Protein AF-A0A2N9HEF5-F1 (afdb_monomer)

Sequence (127 aa):
MCGDARNWDEDAYRESILKQREIQTRTVFRTVWAPSQSPNPETIVVASSDGSLASYSISSCMTESFRNTKAQRLLVAEPNCFLQGHDGPAYDVKFYGDDEDALLLRSKSADLSIDLLNLRLVKLFKV

Nearest PDB structures (foldseek):
  9hcj-assembly1_Q0  TM=8.266E-01  e=1.631E-02  Dictyostelium discoideum
  8tie-assembly1_o  TM=5.208E-01  e=8.048E-03  Saccharomyces cerevisiae
  8gha-assembly1_B  TM=5.167E-01  e=2.463E-02  Saccharomyces cerevisiae
  8ghn-assembly1_H  TM=5.167E-01  e=2.463E-02  Saccharomyces cerevisiae
  4fhm-assembly1_A  TM=5.321E-01  e=1.073E-01  Schizosaccharomyces pombe 972h-

Secondary structure (DSSP, 8-state):
-----TT--HHHHHHHHHHHHHHH---EEEEEEPP-SSSS--EEEEEETTSEEEEEEHHHHHHHHTS-TT------PPPSEEEE--SS-EEEEEEESTT--EEEEEE--TTS---EEEE--GGGT--

Foldseek 3Di:
DDDDCPPPDPPVVVVVVVVVCVVPDKDWQDKDFQDDPDPDGQKIWTWTFQQKIFIFGNVQVVVPCPPDPPDPPVPDGDGLDMDRHDRGGFNDWDFDDPSSQKIWTWDQDPVRDIDTDIDSPSVSGYD

pLDDT: mean 74.23, std 13.88, range [46.59, 92.88]

Organism: Fagus sylvatica (NCBI:txid28930)

Mean predicted aligned error: 11.91 Å

In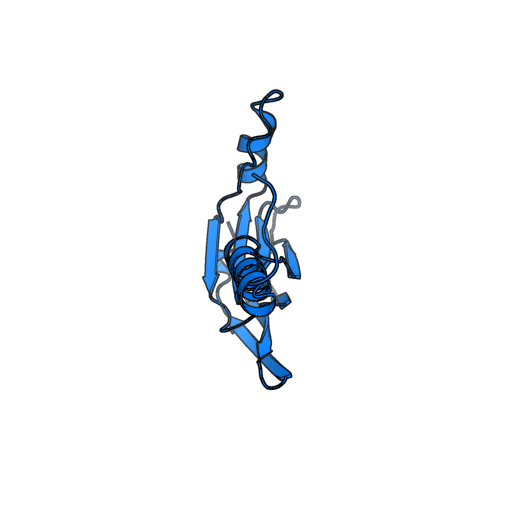terPro domains:
  IPR015943 WD40/YVTN repeat-like-containing domain superfamily [G3DSA:2.130.10.10] (3-124)
  IPR036322 WD40-repeat-containing domain superfamily [SSF50978] (30-99)
  IPR042626 THO complex subunit 6 [PTHR44411] (4-107)

Solvent-accessible surface area (backbone atoms only — not comparable to full-atom values): 7597 Å² total; per-residue (Å²): 135,83,83,81,65,90,81,64,55,64,64,63,50,50,51,51,52,51,53,51,43,65,75,73,50,81,51,74,60,30,76,40,74,38,83,55,94,53,97,68,64,51,35,39,36,37,17,18,51,73,4,32,36,34,27,33,48,51,66,65,49,51,68,64,69,72,79,48,99,85,55,91,66,86,77,75,72,71,60,80,32,79,42,84,76,45,96,39,30,18,52,37,68,44,75,40,63,99,81,45,53,30,36,44,36,33,34,55,43,96,85,72,46,72,50,74,49,83,41,81,56,40,77,70,59,50,130

Structure (mmCIF, N/CA/C/O backbone):
data_AF-A0A2N9HEF5-F1
#
_entry.id   AF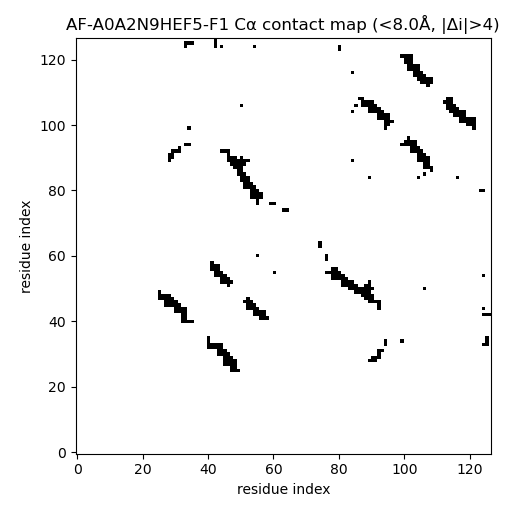-A0A2N9HEF5-F1
#
loop_
_atom_site.group_PDB
_atom_site.id
_atom_site.type_symbol
_atom_site.label_atom_id
_atom_site.label_alt_id
_atom_site.label_comp_id
_atom_site.label_asym_id
_atom_site.label_entity_id
_atom_site.label_seq_id
_atom_site.pdbx_PDB_ins_code
_atom_site.Cartn_x
_atom_site.Cartn_y
_atom_site.Cartn_z
_atom_site.occupancy
_atom_site.B_iso_or_equiv
_atom_site.auth_seq_id
_atom_site.auth_comp_id
_atom_site.auth_asym_id
_atom_site.auth_atom_id
_atom_site.pdbx_PDB_model_num
ATOM 1 N N . MET A 1 1 ? 39.928 10.566 -11.302 1.00 46.59 1 MET A N 1
ATOM 2 C CA . MET A 1 1 ? 40.094 10.031 -12.670 1.00 46.59 1 MET A CA 1
ATOM 3 C C . MET A 1 1 ? 38.825 10.359 -13.434 1.00 46.59 1 MET A C 1
ATOM 5 O O . MET A 1 1 ? 37.753 10.034 -12.946 1.00 46.59 1 MET A O 1
ATOM 9 N N . CYS A 1 2 ? 38.946 11.129 -14.515 1.00 54.47 2 CYS A N 1
ATOM 10 C CA . CYS A 1 2 ? 37.825 11.612 -15.325 1.00 54.47 2 CYS A CA 1
ATOM 11 C C . CYS A 1 2 ? 37.327 10.482 -16.240 1.00 54.47 2 CYS A C 1
ATOM 13 O O . CYS A 1 2 ? 38.153 9.751 -16.786 1.00 54.47 2 CYS A O 1
ATOM 15 N N . GLY A 1 3 ? 36.006 10.319 -16.339 1.00 65.56 3 GLY A N 1
ATOM 16 C CA . GLY A 1 3 ? 35.348 9.214 -17.033 1.00 65.56 3 GLY A CA 1
ATOM 17 C C . GLY A 1 3 ? 35.611 9.210 -18.536 1.00 65.56 3 GLY A C 1
ATOM 18 O O . GLY A 1 3 ? 35.285 10.167 -19.235 1.00 65.56 3 GLY A O 1
ATOM 19 N N . ASP A 1 4 ? 36.174 8.110 -19.031 1.00 74.19 4 ASP A N 1
ATOM 20 C CA . ASP A 1 4 ? 36.123 7.785 -20.452 1.00 74.19 4 ASP A CA 1
ATOM 21 C C . ASP A 1 4 ? 34.705 7.294 -20.775 1.00 74.19 4 ASP A C 1
ATOM 23 O O . ASP A 1 4 ? 34.294 6.225 -20.328 1.00 74.19 4 ASP A O 1
ATOM 27 N N . ALA A 1 5 ? 33.941 8.107 -21.502 1.00 72.62 5 ALA A N 1
ATOM 28 C CA . ALA A 1 5 ? 32.549 7.830 -21.857 1.00 72.62 5 ALA A CA 1
ATOM 29 C C . ALA A 1 5 ? 32.397 7.128 -23.221 1.00 72.62 5 ALA A C 1
ATOM 31 O O . ALA A 1 5 ? 31.282 6.965 -23.706 1.00 72.62 5 ALA A O 1
ATOM 32 N N . ARG A 1 6 ? 33.494 6.711 -23.872 1.00 79.94 6 ARG A N 1
ATOM 33 C CA . ARG A 1 6 ? 33.427 6.079 -25.206 1.00 79.94 6 ARG A CA 1
ATOM 34 C C . ARG A 1 6 ? 32.764 4.699 -25.207 1.00 79.94 6 ARG A C 1
ATOM 36 O O . ARG A 1 6 ? 32.227 4.306 -26.233 1.00 79.94 6 ARG A O 1
ATOM 43 N N . ASN A 1 7 ? 32.760 4.017 -24.063 1.00 82.69 7 ASN A N 1
ATOM 44 C CA . ASN A 1 7 ? 32.047 2.755 -23.840 1.00 82.69 7 ASN A CA 1
ATOM 45 C C . ASN A 1 7 ? 30.822 2.954 -22.926 1.00 82.69 7 ASN A C 1
ATOM 47 O O . ASN A 1 7 ? 30.472 2.054 -22.165 1.00 82.69 7 ASN A O 1
ATOM 51 N N . TRP A 1 8 ? 30.220 4.150 -22.924 1.00 85.31 8 TRP A N 1
ATOM 52 C CA . TRP A 1 8 ? 29.007 4.406 -22.153 1.00 85.31 8 TRP A CA 1
ATOM 53 C C . TRP A 1 8 ? 27.844 3.582 -22.704 1.00 85.31 8 TRP A C 1
ATOM 55 O O . TRP A 1 8 ? 27.444 3.744 -23.856 1.00 85.31 8 TRP A O 1
ATOM 65 N N . ASP A 1 9 ? 27.308 2.717 -21.852 1.00 89.25 9 ASP A N 1
ATOM 66 C CA . ASP A 1 9 ? 26.117 1.932 -22.128 1.00 89.25 9 ASP A CA 1
ATOM 67 C C . ASP A 1 9 ? 24.920 2.608 -21.449 1.00 89.25 9 ASP A C 1
ATOM 69 O O . ASP A 1 9 ? 24.654 2.427 -20.257 1.00 89.25 9 ASP A O 1
ATOM 73 N N . GLU A 1 10 ? 24.246 3.463 -22.218 1.00 90.44 10 GLU A N 1
ATOM 74 C CA . GLU A 1 10 ? 23.078 4.227 -21.773 1.00 90.44 10 GLU A CA 1
ATOM 75 C C . GLU A 1 10 ? 21.938 3.311 -21.318 1.00 90.44 10 GLU A C 1
ATOM 77 O O . GLU A 1 10 ? 21.270 3.610 -20.325 1.00 90.44 10 GLU A O 1
ATOM 82 N N . ASP A 1 11 ? 21.733 2.191 -22.011 1.00 91.94 11 ASP A N 1
ATOM 83 C CA . ASP A 1 11 ? 20.649 1.263 -21.709 1.00 91.94 11 ASP A CA 1
ATOM 84 C C . ASP A 1 11 ? 20.953 0.502 -20.414 1.00 91.94 11 ASP A C 1
ATOM 86 O O . ASP A 1 11 ? 20.119 0.485 -19.508 1.00 91.94 11 ASP A O 1
ATOM 90 N N . ALA A 1 12 ? 22.172 -0.020 -20.240 1.00 91.38 12 ALA A N 1
ATOM 91 C CA . ALA A 1 12 ? 22.568 -0.677 -18.993 1.00 91.38 12 ALA A CA 1
ATOM 92 C C . ALA A 1 12 ? 22.526 0.275 -17.786 1.00 91.38 12 ALA A C 1
ATOM 94 O O . ALA A 1 12 ? 22.088 -0.114 -16.697 1.00 91.38 12 ALA A O 1
ATOM 95 N N . TYR A 1 13 ? 22.943 1.534 -17.959 1.00 88.12 13 TYR A N 1
ATOM 96 C CA . TYR A 1 13 ? 22.836 2.536 -16.902 1.00 88.12 13 TYR A CA 1
ATOM 97 C C . TYR A 1 13 ? 21.376 2.836 -16.556 1.00 88.12 13 TYR A C 1
ATOM 99 O O . TYR A 1 13 ? 21.008 2.785 -15.379 1.00 88.12 13 TYR A O 1
ATOM 107 N N . ARG A 1 14 ? 20.527 3.098 -17.556 1.00 88.88 14 ARG A N 1
ATOM 108 C CA . ARG A 1 14 ? 19.097 3.355 -17.352 1.00 88.88 14 ARG A CA 1
ATOM 109 C C . ARG A 1 14 ? 18.423 2.197 -16.624 1.00 88.88 14 ARG A C 1
ATOM 111 O O . ARG A 1 14 ? 17.757 2.438 -15.618 1.00 88.88 14 ARG A O 1
ATOM 118 N N . GLU A 1 15 ? 18.651 0.965 -17.071 1.00 89.06 15 GLU A N 1
ATOM 119 C CA . GLU A 1 15 ? 18.121 -0.244 -16.433 1.00 89.06 15 GLU A CA 1
ATOM 120 C C . GLU A 1 15 ? 18.605 -0.383 -14.986 1.00 89.06 15 GLU A C 1
ATOM 122 O O . GLU A 1 15 ? 17.820 -0.711 -14.096 1.00 89.06 15 GLU A O 1
ATOM 127 N N . SER A 1 16 ? 19.870 -0.055 -14.699 1.00 85.44 16 SER A N 1
ATOM 128 C CA . SER A 1 16 ? 20.386 -0.078 -13.325 1.00 85.44 16 SER A CA 1
ATOM 129 C C . SER A 1 16 ? 19.662 0.912 -12.406 1.00 85.44 16 SER A C 1
ATOM 131 O O . SER A 1 16 ? 19.328 0.568 -11.271 1.00 85.44 16 SER A O 1
ATOM 133 N N . ILE A 1 17 ? 19.352 2.114 -12.902 1.00 83.19 17 ILE A N 1
ATOM 134 C CA . ILE A 1 17 ? 18.631 3.141 -12.146 1.00 83.19 17 ILE A CA 1
ATOM 135 C C . ILE A 1 17 ? 17.164 2.753 -11.968 1.00 83.19 17 ILE A C 1
ATOM 137 O O . ILE A 1 17 ? 16.631 2.915 -10.870 1.00 83.19 17 ILE A O 1
ATOM 141 N N . LEU A 1 18 ? 16.512 2.234 -13.012 1.00 79.62 18 LEU A N 1
ATOM 142 C CA . LEU A 1 18 ? 15.131 1.755 -12.933 1.00 79.62 18 LEU A CA 1
ATOM 143 C C . LEU A 1 18 ? 15.012 0.620 -11.918 1.00 79.62 18 LEU A C 1
ATOM 145 O O . LEU A 1 18 ? 14.213 0.725 -10.992 1.00 79.62 18 LEU A O 1
ATOM 149 N N . LYS A 1 19 ? 15.889 -0.382 -12.001 1.00 74.56 19 LYS A N 1
ATOM 150 C CA . LYS A 1 19 ? 15.923 -1.513 -11.070 1.00 74.56 19 LYS A CA 1
ATOM 151 C C . LYS A 1 19 ? 16.236 -1.082 -9.637 1.00 74.56 19 LYS A C 1
ATOM 153 O O . LYS A 1 19 ? 15.608 -1.555 -8.695 1.00 74.56 19 LYS A O 1
ATOM 158 N N . GLN A 1 20 ? 17.175 -0.153 -9.444 1.00 73.12 20 GLN A N 1
ATOM 159 C CA . GLN A 1 20 ? 17.467 0.389 -8.116 1.00 73.12 20 GLN A CA 1
ATOM 160 C C . GLN A 1 20 ? 16.260 1.137 -7.531 1.00 73.12 20 GLN A C 1
ATOM 162 O O . GLN A 1 20 ? 15.976 1.002 -6.341 1.00 73.12 20 GLN A O 1
ATOM 167 N N . ARG A 1 21 ? 15.542 1.915 -8.348 1.00 65.06 21 ARG A N 1
ATOM 168 C CA . ARG A 1 21 ? 14.360 2.672 -7.909 1.00 65.06 21 ARG A CA 1
ATOM 169 C C . ARG A 1 21 ? 13.154 1.775 -7.653 1.00 65.06 21 ARG A C 1
ATOM 171 O O . ARG A 1 21 ? 12.466 1.999 -6.664 1.00 65.06 21 ARG A O 1
ATOM 178 N N . GLU A 1 22 ? 12.939 0.752 -8.472 1.00 65.12 22 GLU A N 1
ATOM 179 C CA . GLU A 1 22 ? 11.897 -0.260 -8.264 1.00 65.12 22 GLU A CA 1
ATOM 180 C C . GLU A 1 22 ? 12.088 -0.992 -6.926 1.00 65.12 22 GLU A C 1
ATOM 182 O O . GLU A 1 22 ? 11.130 -1.195 -6.187 1.00 65.12 22 GLU A O 1
ATOM 187 N N . ILE A 1 23 ? 13.337 -1.298 -6.553 1.00 59.97 23 ILE A N 1
ATOM 188 C CA . ILE A 1 23 ? 13.660 -1.971 -5.284 1.00 59.97 23 ILE A CA 1
ATOM 189 C C . ILE A 1 23 ? 13.595 -1.014 -4.077 1.00 59.97 23 ILE A C 1
ATOM 191 O O . ILE A 1 23 ? 13.235 -1.437 -2.980 1.00 59.97 23 ILE A O 1
ATOM 195 N N . GLN A 1 24 ? 13.969 0.262 -4.235 1.00 60.09 24 GLN A N 1
ATOM 196 C CA . GLN A 1 24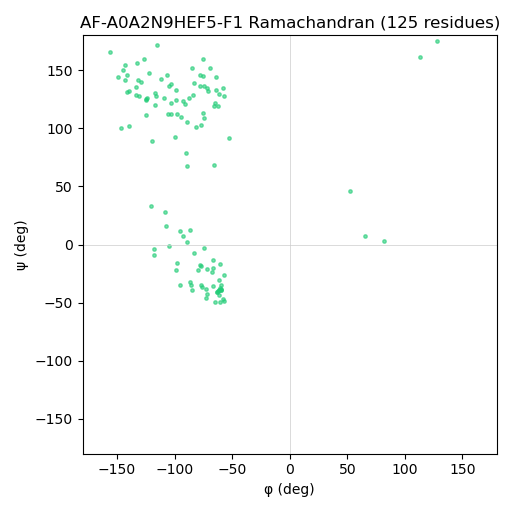 ? 14.126 1.194 -3.103 1.00 60.09 24 GLN A CA 1
ATOM 197 C C . GLN A 1 24 ? 12.933 2.118 -2.856 1.00 60.09 24 GLN A C 1
ATOM 199 O O . GLN A 1 24 ? 12.856 2.727 -1.788 1.00 60.09 24 GLN A O 1
ATOM 204 N N . THR A 1 25 ? 12.016 2.267 -3.813 1.00 67.75 25 THR A N 1
ATOM 205 C CA . THR A 1 25 ? 10.897 3.202 -3.681 1.00 67.75 25 THR A CA 1
ATOM 206 C C . THR A 1 25 ? 9.572 2.493 -3.888 1.00 67.75 25 THR A C 1
ATOM 208 O O . THR A 1 25 ? 9.230 2.079 -4.988 1.00 67.75 25 THR A O 1
ATOM 211 N N . ARG A 1 26 ? 8.795 2.381 -2.808 1.00 80.81 26 ARG A N 1
ATOM 212 C CA . ARG A 1 26 ? 7.410 1.922 -2.869 1.00 80.81 26 ARG A CA 1
ATOM 213 C C . ARG A 1 26 ? 6.512 3.153 -2.956 1.00 80.81 26 ARG A C 1
ATOM 215 O O . ARG A 1 26 ? 6.408 3.923 -2.003 1.00 80.81 26 ARG A O 1
ATOM 222 N N . THR A 1 27 ? 5.887 3.371 -4.111 1.00 87.81 27 THR A N 1
ATOM 223 C CA . THR A 1 27 ? 4.887 4.434 -4.261 1.00 87.81 27 THR A CA 1
ATOM 224 C C . THR A 1 27 ? 3.620 4.058 -3.505 1.00 87.81 27 THR A C 1
ATOM 226 O O . THR A 1 27 ? 3.111 2.948 -3.655 1.00 87.81 27 THR A O 1
ATOM 229 N N . VAL A 1 28 ? 3.111 5.002 -2.716 1.00 91.25 28 VAL A N 1
ATOM 230 C CA . VAL A 1 28 ? 1.800 4.918 -2.072 1.00 91.25 28 VAL A CA 1
ATOM 231 C C . VAL A 1 28 ? 0.768 5.549 -2.997 1.00 91.25 28 VAL A C 1
ATOM 233 O O . VAL A 1 28 ? 0.884 6.727 -3.334 1.00 91.25 28 VAL A O 1
ATOM 236 N N . PHE A 1 29 ? -0.239 4.777 -3.398 1.00 91.12 29 PHE A N 1
ATOM 237 C CA . PHE A 1 29 ? -1.313 5.255 -4.271 1.00 91.12 29 PHE A CA 1
ATOM 238 C C . PHE A 1 29 ? -2.543 5.715 -3.500 1.00 91.12 29 PHE A C 1
ATOM 240 O O . PHE A 1 29 ? -3.182 6.693 -3.887 1.00 91.12 29 PHE A O 1
ATOM 247 N N . ARG A 1 30 ? -2.850 5.051 -2.383 1.00 92.75 30 ARG A N 1
ATOM 248 C CA . ARG A 1 30 ? -3.988 5.404 -1.538 1.00 92.75 30 ARG A CA 1
ATOM 249 C C . ARG A 1 30 ? -3.660 5.223 -0.070 1.00 92.75 30 ARG A C 1
ATOM 251 O O . ARG A 1 30 ? -3.040 4.238 0.317 1.00 92.75 30 ARG A O 1
ATOM 258 N N . THR A 1 31 ? -4.166 6.142 0.743 1.00 92.88 31 THR A N 1
ATOM 259 C CA . THR A 1 31 ? -4.311 5.955 2.183 1.00 92.88 31 THR A CA 1
ATOM 260 C C . THR A 1 31 ? -5.772 6.123 2.588 1.00 92.88 31 THR A C 1
ATOM 262 O O . THR A 1 31 ? -6.536 6.874 1.966 1.00 92.88 31 THR A O 1
ATOM 265 N N . VAL A 1 32 ? -6.186 5.385 3.612 1.00 90.88 32 VAL A N 1
ATOM 266 C CA . VAL A 1 32 ? -7.530 5.465 4.186 1.00 90.88 32 VAL A CA 1
ATOM 267 C C . VAL A 1 32 ? -7.464 5.132 5.673 1.00 90.88 32 VAL A C 1
ATOM 269 O O . VAL A 1 32 ? -6.672 4.289 6.091 1.00 90.88 32 VAL A O 1
ATOM 272 N N . TRP A 1 33 ? -8.282 5.798 6.480 1.00 89.25 33 TRP A N 1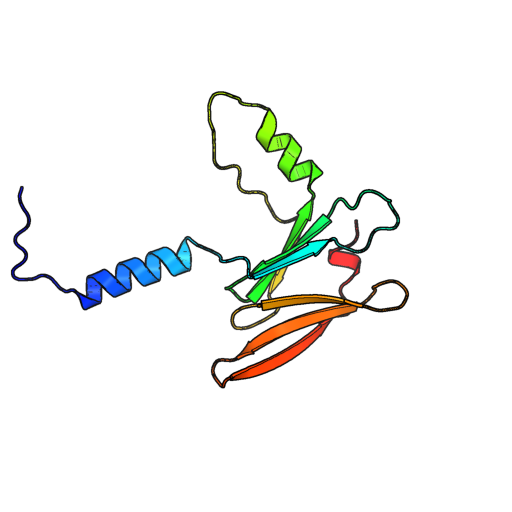
ATOM 273 C CA . TRP A 1 33 ? -8.437 5.430 7.884 1.00 89.25 33 TRP A CA 1
ATOM 274 C C . TRP A 1 33 ? -9.208 4.120 7.993 1.00 89.25 33 TRP A C 1
ATOM 276 O O . TRP A 1 33 ? -10.228 3.946 7.324 1.00 89.25 33 TRP A O 1
ATOM 286 N N . ALA A 1 34 ? -8.727 3.208 8.835 1.00 85.19 34 ALA A N 1
ATOM 287 C CA . ALA A 1 34 ? -9.511 2.039 9.191 1.00 85.19 34 ALA A CA 1
ATOM 288 C C . ALA A 1 34 ? -10.780 2.481 9.949 1.00 85.19 34 ALA A C 1
ATOM 290 O O . ALA A 1 34 ? -10.719 3.434 10.735 1.00 85.19 34 ALA A O 1
ATOM 291 N N . PRO A 1 35 ? -11.920 1.803 9.742 1.00 83.56 35 PRO A N 1
ATOM 292 C CA . PRO A 1 35 ? -13.138 2.072 10.489 1.00 83.56 35 PRO A CA 1
ATOM 293 C C . PRO A 1 35 ? -12.877 1.916 11.985 1.00 83.56 35 PRO A C 1
ATOM 295 O O . PRO A 1 35 ? -12.379 0.879 12.428 1.00 83.56 35 PRO A O 1
ATOM 298 N N . SER A 1 36 ? -13.231 2.939 12.757 1.00 79.69 36 SER A N 1
ATOM 299 C CA . SER A 1 36 ? -13.063 2.965 14.206 1.00 79.69 36 SER A CA 1
ATOM 300 C C . SER A 1 36 ? -14.350 3.432 14.870 1.00 79.69 36 SER A C 1
ATOM 302 O O . SER A 1 36 ? -15.015 4.340 14.376 1.00 79.69 36 SER A O 1
ATOM 304 N N . GLN A 1 37 ? -14.683 2.828 16.011 1.00 78.75 37 GLN A N 1
ATOM 305 C CA . GLN A 1 37 ? -15.730 3.342 16.901 1.00 78.75 37 GLN A CA 1
ATOM 306 C C . GLN A 1 37 ? -15.230 4.530 17.734 1.00 78.75 37 GLN A C 1
ATOM 308 O O . GLN A 1 37 ? -16.029 5.280 18.295 1.00 78.75 37 GLN A O 1
ATOM 313 N N . SER A 1 38 ? -13.908 4.707 17.832 1.00 77.62 38 SER A N 1
ATOM 314 C CA . SER A 1 38 ? -13.325 5.876 18.473 1.00 77.62 38 SER A CA 1
ATOM 315 C C . SER A 1 38 ? -13.444 7.097 17.548 1.00 77.62 38 SER A C 1
ATOM 317 O O . SER A 1 38 ? -13.264 6.979 16.334 1.00 77.62 38 SER A O 1
ATOM 319 N N . PRO A 1 39 ? -13.660 8.301 18.104 1.00 77.88 39 PRO A N 1
ATOM 320 C CA . PRO A 1 39 ? -13.634 9.536 17.318 1.00 77.88 39 PRO A CA 1
ATOM 321 C C . PRO A 1 39 ? -12.236 9.860 16.761 1.00 77.88 39 PRO A C 1
ATOM 323 O O . PRO A 1 39 ? -12.106 10.715 15.891 1.00 77.88 39 PRO A O 1
ATOM 326 N N . ASN A 1 40 ? -11.196 9.184 17.259 1.00 79.25 40 ASN A N 1
ATOM 327 C CA . ASN A 1 40 ? -9.803 9.377 16.875 1.00 79.25 40 ASN A CA 1
ATOM 328 C C . ASN A 1 40 ? -9.262 8.063 16.292 1.00 79.25 40 ASN A C 1
ATOM 330 O O . ASN A 1 40 ? -8.758 7.233 17.058 1.00 79.25 40 ASN A O 1
ATOM 334 N N . PRO A 1 41 ? -9.395 7.830 14.974 1.00 79.50 41 PRO A N 1
ATOM 335 C CA . PRO A 1 41 ? -8.900 6.609 14.357 1.00 79.50 41 PRO A CA 1
ATOM 336 C C . PRO A 1 41 ? -7.374 6.544 14.474 1.00 79.50 41 PRO A C 1
ATOM 338 O O . PRO A 1 41 ? -6.668 7.514 14.210 1.00 79.50 41 PRO A O 1
ATOM 341 N N . GLU A 1 42 ? -6.866 5.388 14.889 1.00 87.50 42 GLU A N 1
ATOM 342 C CA . GLU A 1 42 ? -5.432 5.192 15.132 1.00 87.50 42 GLU A CA 1
ATOM 343 C C . GLU A 1 42 ? -4.727 4.512 13.954 1.00 87.50 42 GLU A C 1
ATOM 345 O O . GLU A 1 42 ? -3.514 4.626 13.800 1.00 87.50 42 GLU A O 1
ATOM 350 N N . THR A 1 43 ? -5.486 3.809 13.112 1.00 88.56 43 THR A N 1
ATOM 351 C CA . THR A 1 43 ? -4.936 2.939 12.073 1.00 88.56 43 THR A CA 1
ATOM 352 C C . THR A 1 43 ? -5.167 3.522 10.683 1.00 88.56 43 THR A C 1
ATOM 354 O O . THR A 1 43 ? -6.304 3.800 10.297 1.00 88.56 43 THR A O 1
ATOM 357 N N . ILE A 1 44 ? -4.093 3.656 9.905 1.00 90.88 44 ILE A N 1
ATOM 358 C CA . ILE A 1 44 ? -4.137 3.972 8.472 1.00 90.88 44 ILE A CA 1
ATOM 359 C C . ILE A 1 44 ? -3.831 2.704 7.686 1.00 90.88 44 ILE A C 1
ATOM 361 O O . ILE A 1 44 ? -2.880 1.999 8.009 1.00 90.88 44 ILE A O 1
ATOM 365 N N . VAL A 1 45 ? -4.591 2.451 6.625 1.00 90.69 45 VAL A N 1
ATOM 366 C CA . VAL A 1 45 ? -4.286 1.436 5.611 1.00 90.69 45 VAL A CA 1
ATOM 367 C C . VAL A 1 45 ? -3.749 2.112 4.354 1.00 90.69 45 VAL A C 1
ATOM 369 O O . VAL A 1 45 ? -4.253 3.153 3.929 1.00 90.69 45 VAL A O 1
ATOM 372 N N . VAL A 1 46 ? -2.716 1.517 3.769 1.00 92.06 46 VAL A N 1
ATOM 373 C CA . VAL A 1 46 ? -1.924 2.052 2.662 1.00 92.06 46 VAL A CA 1
ATOM 374 C C . VAL A 1 46 ? -1.920 1.051 1.514 1.00 92.06 46 VAL A C 1
ATOM 376 O O . VAL A 1 46 ? -1.509 -0.087 1.718 1.00 92.06 46 VAL A O 1
ATOM 379 N N . ALA A 1 47 ? -2.329 1.476 0.317 1.00 91.88 47 ALA A N 1
ATOM 380 C CA . ALA A 1 47 ? -2.217 0.707 -0.923 1.00 91.88 47 ALA A CA 1
ATOM 381 C C . ALA A 1 47 ? -0.996 1.159 -1.728 1.00 91.88 47 ALA A C 1
ATOM 383 O O . ALA A 1 47 ? -0.766 2.363 -1.905 1.00 91.88 47 ALA A O 1
ATOM 384 N N . SER A 1 48 ? -0.212 0.189 -2.192 1.00 91.81 48 SER A N 1
ATOM 385 C CA . SER A 1 48 ? 1.135 0.426 -2.702 1.00 91.81 48 SER A CA 1
ATOM 386 C C . SER A 1 48 ? 1.385 -0.138 -4.100 1.00 91.81 48 SER A C 1
ATOM 388 O O . SER A 1 48 ? 0.715 -1.053 -4.577 1.00 91.81 48 SER A O 1
ATOM 390 N N . SER A 1 49 ? 2.415 0.406 -4.751 1.00 88.88 49 SER A N 1
ATOM 391 C CA . SER A 1 49 ? 2.836 0.040 -6.114 1.00 88.88 49 SER A CA 1
ATOM 392 C C . SER A 1 49 ? 3.259 -1.398 -6.358 1.00 88.88 49 SER A C 1
ATOM 394 O O . SER A 1 49 ? 3.243 -1.839 -7.498 1.00 88.88 49 SER A O 1
ATOM 396 N N . ASP A 1 50 ? 3.558 -2.147 -5.315 1.00 86.75 50 ASP A N 1
ATOM 397 C CA . ASP A 1 50 ? 3.901 -3.561 -5.402 1.00 86.75 50 ASP A CA 1
ATOM 398 C C . ASP A 1 50 ? 2.695 -4.482 -5.158 1.00 86.75 50 ASP A C 1
ATOM 400 O O . ASP A 1 50 ? 2.867 -5.673 -4.926 1.00 86.75 50 ASP A O 1
ATOM 404 N N . GLY A 1 51 ? 1.478 -3.931 -5.133 1.00 86.62 51 GLY A N 1
ATOM 405 C CA . GLY A 1 51 ? 0.256 -4.702 -4.891 1.00 86.62 51 GLY A CA 1
ATOM 406 C C . GLY A 1 51 ? -0.040 -4.980 -3.430 1.00 86.62 51 GLY A C 1
ATOM 407 O O . GLY A 1 51 ? -1.021 -5.662 -3.118 1.00 86.62 51 GLY A O 1
ATOM 408 N N . SER A 1 52 ? 0.785 -4.448 -2.530 1.00 88.50 52 SER A N 1
ATOM 409 C CA . SER A 1 52 ? 0.603 -4.643 -1.105 1.00 88.50 52 SER A CA 1
ATOM 410 C C . SER A 1 52 ? -0.374 -3.653 -0.484 1.00 88.50 52 SER A C 1
ATOM 412 O O . SER A 1 52 ? -0.527 -2.501 -0.911 1.00 88.50 52 SER A O 1
ATOM 414 N N . LEU A 1 53 ? -1.001 -4.128 0.586 1.00 90.12 53 LEU A N 1
ATOM 415 C CA . LEU A 1 53 ? -1.719 -3.329 1.557 1.00 90.12 53 LEU A CA 1
ATOM 416 C C . LEU A 1 53 ? -1.045 -3.477 2.901 1.00 90.12 53 LEU A C 1
ATOM 418 O O . LEU A 1 53 ? -0.806 -4.589 3.370 1.00 90.12 53 LEU A O 1
ATOM 422 N N . ALA A 1 54 ? -0.779 -2.351 3.532 1.00 90.56 54 ALA A N 1
ATOM 423 C CA . ALA A 1 54 ? -0.147 -2.315 4.832 1.00 90.56 54 ALA A CA 1
ATOM 424 C C . ALA A 1 54 ? -0.960 -1.437 5.774 1.00 90.56 54 ALA A C 1
ATOM 426 O O . ALA A 1 54 ? -1.449 -0.386 5.359 1.00 90.56 54 ALA A O 1
ATOM 427 N N . SER A 1 55 ? -1.107 -1.849 7.030 1.00 90.19 55 SER A N 1
ATOM 428 C CA . SER A 1 55 ? -1.669 -0.988 8.068 1.00 90.19 55 SER A CA 1
ATOM 429 C C . SER A 1 55 ? -0.611 -0.492 9.022 1.00 90.19 55 SER A C 1
ATOM 431 O O . SER A 1 55 ? 0.328 -1.206 9.352 1.00 90.19 55 SER A O 1
ATOM 433 N N . TYR A 1 56 ? -0.793 0.731 9.494 1.00 89.94 56 TYR A N 1
ATOM 434 C CA . TYR A 1 56 ? 0.119 1.396 10.409 1.00 89.94 56 TYR A CA 1
ATOM 435 C C . TYR A 1 56 ? -0.682 2.035 11.531 1.00 89.94 56 TYR A C 1
ATOM 437 O O . TYR A 1 56 ? -1.691 2.693 11.269 1.00 89.94 56 TYR A O 1
ATOM 445 N N . SER A 1 57 ? -0.210 1.874 12.766 1.00 87.50 57 SER A N 1
ATOM 446 C CA . SER A 1 57 ? -0.700 2.657 13.896 1.00 87.50 57 SER A CA 1
ATOM 447 C C . SER A 1 57 ? 0.039 3.994 13.960 1.00 87.50 57 SER A C 1
ATOM 449 O O . SER A 1 57 ? 1.270 4.050 13.980 1.00 87.50 57 SER A O 1
ATOM 451 N N . ILE A 1 58 ? -0.718 5.087 14.039 1.00 85.62 58 ILE A N 1
ATOM 452 C CA . ILE A 1 58 ? -0.178 6.436 14.215 1.00 85.62 58 ILE A CA 1
ATOM 453 C C . ILE A 1 58 ? 0.597 6.567 15.520 1.00 85.62 58 ILE A C 1
ATOM 455 O O . ILE A 1 58 ? 1.636 7.230 15.540 1.00 85.62 58 ILE A O 1
ATOM 459 N N . SER A 1 59 ? 0.117 5.949 16.601 1.00 82.94 59 SER A N 1
ATOM 460 C CA . SER A 1 59 ? 0.781 6.058 17.898 1.00 82.94 59 SER A CA 1
ATOM 461 C C . SER A 1 59 ? 2.194 5.478 17.826 1.00 82.94 59 SER A C 1
ATOM 463 O O . SER A 1 59 ? 3.134 6.158 18.236 1.00 82.94 59 SER A O 1
ATOM 465 N N . SER A 1 60 ? 2.353 4.315 17.181 1.00 76.62 60 SER A N 1
ATOM 466 C CA . SER A 1 60 ? 3.644 3.666 16.928 1.00 76.62 60 SER A CA 1
ATOM 467 C C . SER A 1 60 ? 4.593 4.567 16.125 1.00 76.62 60 SER A C 1
ATOM 469 O O . SER A 1 60 ? 5.728 4.804 16.551 1.00 76.62 60 SER A O 1
ATOM 471 N N . CYS A 1 61 ? 4.102 5.179 15.040 1.00 69.31 61 CYS A N 1
ATOM 472 C CA . CYS A 1 61 ? 4.869 6.128 14.223 1.00 69.31 61 CYS A CA 1
ATOM 473 C C . CYS A 1 61 ? 5.327 7.367 15.017 1.00 69.31 61 CYS A C 1
ATOM 475 O O . CYS A 1 61 ? 6.427 7.884 14.808 1.00 69.31 61 CYS A O 1
ATOM 477 N N . MET A 1 62 ? 4.487 7.864 15.929 1.00 69.50 62 MET A N 1
ATOM 478 C CA . MET A 1 62 ? 4.780 9.054 16.731 1.00 69.50 62 MET A CA 1
ATOM 479 C C . MET A 1 62 ? 5.772 8.767 17.864 1.00 69.50 62 MET A C 1
ATOM 481 O O . MET A 1 62 ? 6.631 9.603 18.146 1.00 69.50 62 MET A O 1
ATOM 485 N N . THR A 1 63 ? 5.708 7.595 18.502 1.00 61.78 63 THR A N 1
ATOM 486 C CA . THR A 1 63 ? 6.613 7.246 19.614 1.00 61.78 63 THR A CA 1
ATOM 487 C C . THR A 1 63 ? 8.086 7.222 19.230 1.00 61.78 63 THR A C 1
ATOM 489 O O . THR A 1 63 ? 8.931 7.532 20.077 1.00 61.78 63 THR A O 1
ATOM 492 N N . GLU A 1 64 ? 8.381 6.893 17.975 1.00 56.75 64 GLU A N 1
ATOM 493 C CA . GLU A 1 64 ? 9.739 6.826 17.445 1.00 56.75 64 GLU A CA 1
ATOM 494 C C . GLU A 1 64 ? 10.231 8.206 16.973 1.00 56.75 64 GLU A C 1
ATOM 496 O O . GLU A 1 64 ? 11.376 8.586 17.225 1.00 56.75 64 GLU A O 1
ATOM 501 N N . SER A 1 65 ? 9.365 9.010 16.342 1.00 53.19 65 SER A N 1
ATOM 502 C CA . SER A 1 65 ? 9.788 10.206 15.597 1.00 53.19 65 SER A CA 1
ATOM 503 C C . SER A 1 65 ? 10.142 11.434 16.449 1.00 53.19 65 SER A C 1
ATOM 505 O O . SER A 1 65 ? 10.830 12.328 15.956 1.00 53.19 65 SER A O 1
ATOM 507 N N . PHE A 1 66 ? 9.711 11.506 17.714 1.00 53.00 66 PHE A N 1
ATOM 508 C CA . PHE A 1 66 ? 9.905 12.702 18.555 1.00 53.00 66 PHE A CA 1
ATOM 509 C C . PHE A 1 66 ? 11.004 12.579 19.619 1.00 53.00 66 PHE A C 1
ATOM 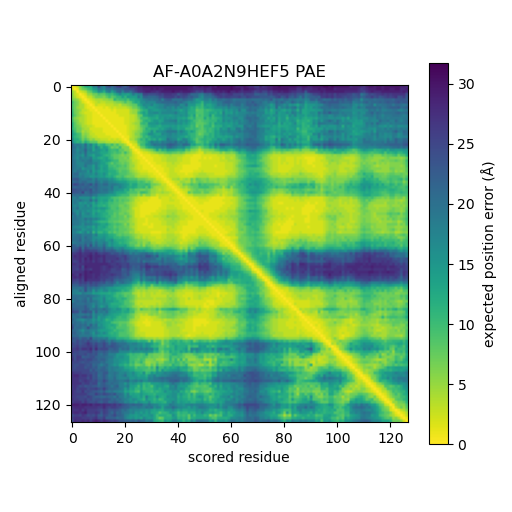511 O O . PHE A 1 66 ? 11.272 13.544 20.334 1.00 53.00 66 PHE A O 1
ATOM 518 N N . ARG A 1 67 ? 11.678 11.426 19.740 1.00 55.22 67 ARG A N 1
ATOM 519 C CA . ARG A 1 67 ? 12.675 11.211 20.808 1.00 55.22 67 ARG A CA 1
ATOM 520 C C . ARG A 1 67 ? 14.074 11.755 20.503 1.00 55.22 67 ARG A C 1
ATOM 522 O O . ARG A 1 67 ? 14.915 11.742 21.396 1.00 55.22 67 ARG A O 1
ATOM 529 N N . ASN A 1 68 ? 14.356 12.245 19.290 1.00 52.16 68 ASN A N 1
ATOM 530 C CA . ASN A 1 68 ? 15.707 12.701 18.946 1.00 52.16 68 ASN A CA 1
ATOM 531 C C . ASN A 1 68 ? 15.726 13.885 17.960 1.00 52.16 68 ASN A C 1
ATOM 533 O O . ASN A 1 68 ? 15.641 13.718 16.750 1.00 52.16 68 ASN A O 1
ATOM 537 N N . THR A 1 69 ? 15.916 15.104 18.471 1.00 54.03 69 THR A N 1
ATOM 538 C CA . THR A 1 69 ? 15.996 16.346 17.672 1.00 54.03 69 THR A CA 1
ATOM 539 C C . THR A 1 69 ? 17.308 16.519 16.895 1.00 54.03 69 THR A C 1
ATOM 541 O O . THR A 1 69 ? 17.454 17.494 16.162 1.00 54.03 69 THR A O 1
ATOM 544 N N . LYS A 1 70 ? 18.278 15.602 17.035 1.00 50.97 70 LYS A N 1
ATOM 545 C CA . LYS A 1 70 ? 19.628 15.738 16.446 1.00 50.97 70 LYS A CA 1
ATOM 546 C C . LYS A 1 70 ? 20.018 14.665 15.431 1.00 50.97 70 LYS A C 1
ATOM 548 O O . LYS A 1 70 ? 21.073 14.773 14.817 1.00 50.97 70 LYS A O 1
ATOM 553 N N . ALA A 1 71 ? 19.171 13.670 15.209 1.00 48.59 71 ALA A N 1
ATOM 554 C CA . ALA A 1 71 ? 19.348 12.711 14.133 1.00 48.59 71 ALA A CA 1
ATOM 555 C C . ALA A 1 71 ? 17.973 12.447 13.532 1.00 48.59 71 ALA A C 1
ATOM 557 O O . ALA A 1 71 ? 17.192 11.686 14.096 1.00 48.59 71 ALA A O 1
ATOM 558 N N . GLN A 1 72 ? 17.687 13.062 12.384 1.00 48.50 72 GLN A N 1
ATOM 559 C CA . GLN A 1 72 ? 16.642 12.586 11.480 1.00 48.50 72 GLN A CA 1
ATOM 560 C C . GLN A 1 72 ? 17.091 11.223 10.931 1.00 48.50 72 GLN A C 1
ATOM 562 O O . GLN A 1 72 ? 17.460 11.083 9.768 1.00 48.50 72 GLN A O 1
ATOM 567 N N . ARG A 1 73 ? 17.146 10.201 11.790 1.00 51.16 73 ARG A N 1
ATOM 568 C CA . ARG A 1 73 ? 17.077 8.829 11.311 1.00 51.16 73 ARG A CA 1
ATOM 569 C C . ARG A 1 73 ? 15.707 8.736 10.659 1.00 51.16 73 ARG A C 1
ATOM 571 O O . ARG A 1 73 ? 14.709 9.013 11.315 1.00 51.16 73 ARG A O 1
ATOM 578 N N . LEU A 1 74 ? 15.689 8.436 9.364 1.00 53.62 74 LEU A N 1
ATOM 579 C CA . LEU A 1 74 ? 14.503 7.991 8.642 1.00 53.62 74 LEU A CA 1
ATOM 580 C C . LEU A 1 74 ? 13.928 6.803 9.417 1.00 53.62 74 LEU A C 1
ATOM 582 O O . LEU A 1 74 ? 14.385 5.673 9.260 1.00 53.62 74 LEU A O 1
ATOM 586 N N . LEU A 1 75 ? 13.013 7.080 10.338 1.00 59.97 75 LEU A N 1
ATOM 587 C CA . LEU A 1 75 ? 12.301 6.058 11.079 1.00 59.97 75 LEU A CA 1
ATOM 588 C C . LEU A 1 75 ? 11.251 5.525 10.121 1.00 59.97 75 LEU A C 1
ATOM 590 O O . LEU A 1 75 ? 10.268 6.193 9.805 1.00 59.97 75 LEU A O 1
ATOM 594 N N . VAL A 1 76 ? 11.547 4.354 9.573 1.00 67.69 76 VAL A N 1
ATOM 595 C CA . VAL A 1 76 ? 10.617 3.618 8.732 1.00 67.69 76 VAL A CA 1
ATOM 596 C C . VAL A 1 76 ? 9.592 3.010 9.676 1.00 67.69 76 VAL A C 1
ATOM 598 O O . VAL A 1 76 ? 9.943 2.175 10.504 1.00 67.69 76 VAL A O 1
ATOM 601 N N . ALA A 1 77 ? 8.345 3.472 9.591 1.00 76.25 77 ALA A N 1
ATOM 602 C CA . ALA A 1 77 ? 7.254 2.861 10.334 1.00 76.25 77 ALA A CA 1
ATOM 603 C C . ALA A 1 77 ? 7.102 1.402 9.891 1.00 76.25 77 ALA A C 1
ATOM 605 O O . ALA A 1 77 ? 7.034 1.123 8.690 1.00 76.25 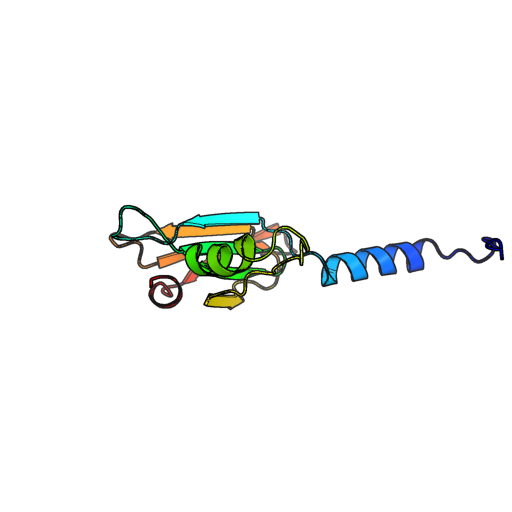77 ALA A O 1
ATOM 606 N N . GLU A 1 78 ? 7.050 0.481 10.850 1.00 84.06 78 GLU A N 1
ATOM 607 C CA . GLU A 1 78 ? 6.746 -0.916 10.562 1.00 84.06 78 GLU A CA 1
ATOM 608 C C . GLU A 1 78 ? 5.228 -1.110 10.476 1.00 84.06 78 GLU A C 1
ATOM 610 O O . GLU A 1 78 ? 4.481 -0.513 11.257 1.00 84.06 78 GLU A O 1
ATOM 615 N N . PRO A 1 79 ? 4.742 -1.903 9.508 1.00 88.12 79 PRO A N 1
ATOM 616 C CA . PRO A 1 79 ? 3.322 -2.163 9.391 1.00 88.12 79 PRO A CA 1
ATOM 617 C C . PRO A 1 79 ? 2.845 -3.136 10.475 1.00 88.12 79 PRO A C 1
ATOM 619 O O . PRO A 1 79 ? 3.454 -4.179 10.700 1.00 88.12 79 PRO A O 1
ATOM 622 N N . ASN A 1 80 ? 1.697 -2.841 11.081 1.00 85.62 80 ASN A N 1
ATOM 623 C CA . ASN A 1 80 ? 0.998 -3.741 12.001 1.00 85.62 80 ASN A CA 1
ATOM 624 C C . ASN A 1 80 ? 0.481 -4.990 11.273 1.00 85.62 80 ASN A C 1
ATOM 626 O O . ASN A 1 80 ? 0.450 -6.084 11.833 1.00 85.62 80 ASN A O 1
ATOM 630 N N . CYS A 1 81 ? 0.048 -4.821 10.024 1.00 84.44 81 CYS A N 1
ATOM 631 C CA . CYS A 1 81 ? -0.377 -5.903 9.149 1.00 84.44 81 CYS A CA 1
ATOM 632 C C . CYS A 1 81 ? 0.092 -5.630 7.721 1.00 84.44 81 CYS A C 1
ATOM 634 O O . CYS A 1 81 ? 0.116 -4.482 7.277 1.00 84.44 81 CYS A O 1
ATOM 636 N N . PHE A 1 82 ? 0.427 -6.695 6.998 1.00 86.75 82 PHE A N 1
ATOM 637 C CA . PHE A 1 82 ? 0.831 -6.653 5.601 1.00 86.75 82 PHE A CA 1
ATOM 638 C C . PHE A 1 82 ? 0.094 -7.743 4.822 1.00 86.75 82 PHE A C 1
ATOM 640 O O . PHE A 1 82 ? 0.108 -8.911 5.213 1.00 86.75 82 PHE A O 1
ATOM 647 N N . LEU A 1 83 ? -0.536 -7.362 3.715 1.00 86.12 83 LEU A N 1
ATOM 648 C CA . LEU A 1 83 ? -1.273 -8.256 2.836 1.00 86.12 83 LEU A CA 1
ATOM 649 C C . LEU A 1 83 ? -0.846 -8.035 1.386 1.00 86.12 83 LEU A C 1
ATOM 651 O O . LEU A 1 83 ? -0.922 -6.918 0.879 1.00 86.12 83 LEU A O 1
ATOM 655 N N . GLN A 1 84 ? -0.473 -9.114 0.700 1.00 86.44 84 GLN A N 1
ATOM 656 C CA . GLN A 1 84 ? -0.284 -9.090 -0.746 1.00 86.44 84 GLN A CA 1
ATOM 657 C C . GLN A 1 84 ? -1.652 -9.223 -1.422 1.00 86.44 84 GLN A C 1
ATOM 659 O O . GLN A 1 84 ? -2.226 -10.311 -1.451 1.00 86.44 84 GLN A O 1
ATOM 664 N N . GLY A 1 85 ? -2.204 -8.106 -1.898 1.00 72.12 85 GLY A N 1
ATOM 665 C CA . GLY A 1 85 ? -3.535 -8.075 -2.504 1.00 72.12 85 GLY A CA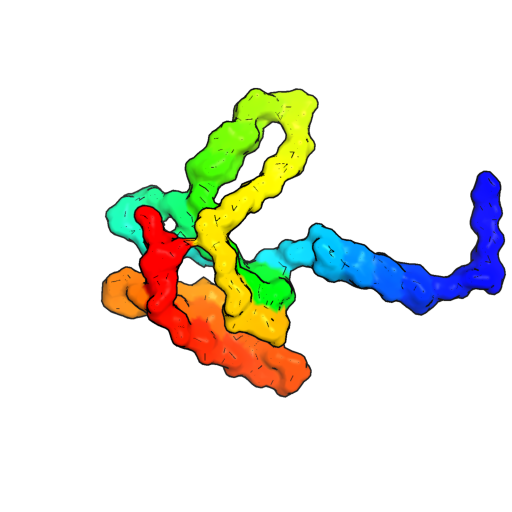 1
ATOM 666 C C . GLY A 1 85 ? -3.527 -8.426 -3.989 1.00 72.12 85 GLY A C 1
ATOM 667 O O . GLY A 1 85 ? -4.465 -9.058 -4.465 1.00 72.12 85 GLY A O 1
ATOM 668 N N . HIS A 1 86 ? -2.479 -8.029 -4.715 1.00 75.25 86 HIS A N 1
ATOM 669 C CA . HIS A 1 86 ? -2.437 -8.116 -6.176 1.00 75.25 86 HIS A CA 1
ATOM 670 C C . H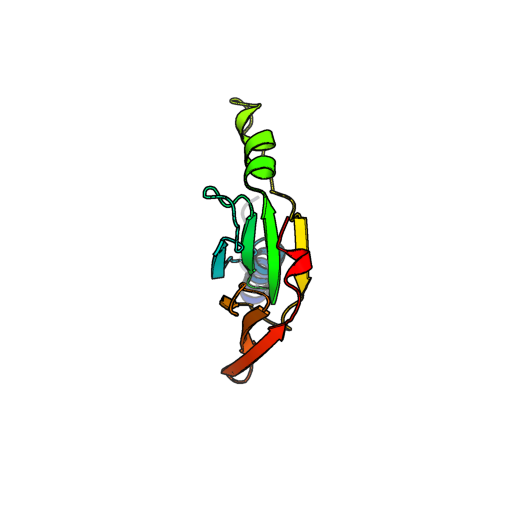IS A 1 86 ? -1.052 -8.489 -6.717 1.00 75.25 86 HIS A C 1
ATOM 672 O O . HIS A 1 86 ? -0.034 -8.220 -6.079 1.00 75.25 86 HIS A O 1
ATOM 678 N N . ASP A 1 87 ? -1.035 -9.082 -7.913 1.00 79.81 87 ASP A N 1
ATOM 679 C CA . ASP A 1 87 ? 0.163 -9.259 -8.742 1.00 79.81 87 ASP A CA 1
ATOM 680 C C . ASP A 1 87 ? 0.315 -8.031 -9.658 1.00 79.81 87 ASP A C 1
ATOM 682 O O . ASP A 1 87 ? -0.153 -7.999 -10.795 1.00 79.81 87 ASP A O 1
ATOM 686 N N . GLY A 1 88 ? 0.832 -6.945 -9.076 1.00 80.50 88 GLY A N 1
ATOM 687 C CA . GLY A 1 88 ? 0.875 -5.605 -9.670 1.00 80.50 88 GLY A CA 1
ATOM 688 C C . GLY A 1 88 ? 0.291 -4.533 -8.741 1.00 80.50 88 GLY A C 1
ATOM 689 O O . GLY A 1 88 ? -0.216 -4.862 -7.673 1.00 80.50 88 GLY A O 1
ATOM 690 N N . PRO A 1 89 ? 0.343 -3.240 -9.108 1.00 85.62 89 PRO A N 1
ATOM 691 C CA . PRO A 1 89 ? 0.015 -2.147 -8.196 1.00 85.62 89 PRO A CA 1
ATOM 692 C C . PRO A 1 89 ? -1.393 -2.187 -7.588 1.00 85.62 89 PRO A C 1
ATOM 694 O O . PRO A 1 89 ? -2.392 -2.308 -8.303 1.00 85.62 89 PRO A O 1
ATOM 697 N N . ALA A 1 90 ? -1.479 -1.957 -6.275 1.00 88.44 90 ALA A N 1
ATOM 698 C CA . ALA A 1 90 ? -2.728 -1.684 -5.575 1.00 88.44 90 ALA A CA 1
ATOM 699 C C . ALA A 1 90 ? -2.978 -0.170 -5.606 1.00 88.44 90 ALA A C 1
ATOM 701 O O . ALA A 1 90 ? -2.309 0.603 -4.919 1.00 88.44 90 ALA A O 1
ATOM 702 N N . TYR A 1 91 ? -3.921 0.263 -6.438 1.00 87.88 91 TYR A N 1
ATOM 703 C CA . TYR A 1 91 ? -4.198 1.683 -6.662 1.00 87.88 91 TYR A CA 1
ATOM 704 C C . TYR A 1 91 ? -5.184 2.263 -5.662 1.00 87.88 91 TYR A C 1
ATOM 706 O O . TYR A 1 91 ? -5.116 3.452 -5.358 1.00 87.88 91 TYR A O 1
ATOM 714 N N . ASP A 1 92 ? -6.129 1.449 -5.196 1.00 87.81 92 ASP A N 1
ATOM 715 C CA . ASP A 1 92 ? -7.173 1.917 -4.300 1.00 87.81 92 ASP A CA 1
ATOM 716 C C . ASP A 1 92 ? -7.573 0.855 -3.279 1.00 87.81 92 ASP A C 1
ATOM 718 O O . ASP A 1 92 ? -7.518 -0.349 -3.541 1.00 87.81 92 ASP A O 1
ATOM 722 N N . VAL A 1 93 ? -8.004 1.340 -2.119 1.00 87.00 93 VAL A N 1
ATOM 723 C CA . VAL A 1 93 ? -8.570 0.548 -1.031 1.00 87.00 93 VAL A CA 1
ATOM 724 C C . VAL A 1 93 ? -9.743 1.311 -0.435 1.00 87.00 93 VAL A C 1
ATOM 726 O O . VAL A 1 93 ? -9.653 2.509 -0.146 1.00 87.00 93 VAL A O 1
ATOM 729 N N . LYS A 1 94 ? -10.863 0.615 -0.251 1.00 87.88 94 LYS A N 1
ATOM 730 C CA . LYS A 1 94 ? -12.068 1.186 0.341 1.00 87.88 94 LYS A CA 1
ATOM 731 C C . LYS A 1 94 ? -12.743 0.173 1.258 1.00 87.88 94 LYS A C 1
ATOM 733 O O . LYS A 1 94 ? -12.969 -0.970 0.867 1.00 87.88 94 LYS A O 1
ATOM 738 N N . PHE A 1 95 ? -13.077 0.617 2.461 1.00 84.12 95 PHE A N 1
ATOM 739 C CA . PHE A 1 95 ? -13.939 -0.126 3.370 1.00 84.12 95 PHE A CA 1
ATOM 740 C C . PHE A 1 95 ? -15.408 0.028 2.948 1.00 84.12 95 PHE A C 1
ATOM 742 O O . PHE A 1 95 ? -15.781 1.050 2.358 1.00 84.12 95 PHE A O 1
ATOM 749 N N . TYR A 1 96 ? -16.204 -1.021 3.156 1.00 78.50 96 TYR A N 1
ATOM 750 C CA . TYR A 1 96 ? -17.653 -0.995 2.957 1.00 78.50 96 TYR A CA 1
ATOM 751 C C . TYR A 1 96 ? -18.350 -2.082 3.789 1.00 78.50 96 TYR A C 1
ATOM 753 O O . TYR A 1 96 ? -17.713 -3.026 4.264 1.00 78.50 96 TYR A O 1
ATOM 761 N N . GLY A 1 97 ? -19.673 -1.960 3.919 1.00 69.19 97 GLY A N 1
ATOM 762 C CA . GLY A 1 97 ? -20.528 -2.819 4.748 1.00 69.19 97 GLY A CA 1
ATOM 763 C C . GLY A 1 97 ? -21.126 -2.028 5.912 1.00 69.19 97 GLY A C 1
ATOM 764 O O . GLY A 1 97 ? -20.614 -0.963 6.239 1.00 69.19 97 GLY A O 1
ATOM 765 N N . ASP A 1 98 ? -22.201 -2.527 6.528 1.00 66.25 98 ASP A N 1
ATOM 766 C CA . ASP A 1 98 ? -22.905 -1.805 7.608 1.00 66.25 98 ASP A CA 1
ATOM 767 C C . ASP A 1 98 ? -21.987 -1.508 8.806 1.00 66.25 98 ASP A C 1
ATOM 769 O O . ASP A 1 98 ? -22.057 -0.434 9.397 1.00 66.25 98 ASP A O 1
ATOM 773 N N . ASP A 1 99 ? -21.062 -2.428 9.095 1.00 66.88 99 ASP A N 1
ATOM 774 C CA . ASP A 1 99 ? -19.985 -2.260 10.076 1.00 66.88 99 ASP A CA 1
ATOM 775 C C . ASP A 1 99 ? -18.615 -2.074 9.409 1.00 66.88 99 ASP A C 1
ATOM 777 O O . ASP A 1 99 ? -17.574 -2.259 10.053 1.00 66.88 99 ASP A O 1
ATOM 781 N N . GLU A 1 100 ? -18.588 -1.761 8.111 1.00 65.81 100 GLU A N 1
ATOM 782 C CA . GLU A 1 100 ? -17.365 -1.677 7.314 1.00 65.81 100 GLU A CA 1
ATOM 783 C C . GLU A 1 100 ? -16.527 -2.972 7.453 1.00 65.81 100 GLU A C 1
ATOM 785 O O . GLU A 1 100 ? -15.335 -2.945 7.772 1.00 65.81 100 GLU A O 1
ATOM 790 N N . ASP A 1 101 ? -17.196 -4.130 7.343 1.00 66.44 101 ASP A N 1
ATOM 791 C CA . ASP A 1 101 ? -16.679 -5.490 7.573 1.00 66.44 101 ASP A CA 1
ATOM 792 C C . ASP A 1 101 ? -16.074 -6.147 6.321 1.00 66.44 101 ASP A C 1
ATOM 794 O O . ASP A 1 101 ? -15.555 -7.272 6.379 1.00 66.44 101 ASP A O 1
ATOM 798 N N . ALA A 1 102 ? -16.048 -5.410 5.213 1.00 63.09 102 ALA A N 1
ATOM 799 C CA . ALA A 1 102 ? -15.441 -5.833 3.971 1.00 63.09 102 ALA A CA 1
ATOM 800 C C . ALA A 1 102 ? -14.534 -4.753 3.353 1.00 63.09 102 ALA A C 1
ATOM 802 O O . ALA A 1 102 ? -14.641 -3.554 3.618 1.00 63.09 102 ALA A O 1
ATOM 803 N N . LEU A 1 103 ? -13.596 -5.216 2.525 1.00 70.88 103 LEU A N 1
ATOM 804 C CA . LEU A 1 103 ? -12.577 -4.406 1.857 1.00 70.88 103 LEU A CA 1
ATOM 805 C C . LEU A 1 103 ? -12.633 -4.608 0.343 1.00 70.88 103 LEU A C 1
ATOM 807 O O . LEU A 1 103 ? -12.623 -5.746 -0.133 1.00 70.88 103 LEU A O 1
ATOM 811 N N . LEU A 1 104 ? -12.754 -3.505 -0.402 1.00 71.00 104 LEU A N 1
ATOM 812 C CA . LEU A 1 104 ? -12.618 -3.480 -1.856 1.00 71.00 104 LEU A CA 1
ATOM 813 C C . LEU A 1 104 ? -11.216 -3.019 -2.193 1.00 71.00 104 LEU A C 1
ATOM 815 O O . LEU A 1 104 ? -10.800 -1.930 -1.785 1.00 71.00 104 LEU A O 1
ATOM 819 N N . LEU A 1 105 ? -10.530 -3.842 -2.972 1.00 73.81 105 LEU A N 1
ATOM 820 C CA . LEU A 1 105 ? -9.220 -3.540 -3.514 1.00 73.81 105 LEU A CA 1
ATOM 821 C C . LEU A 1 105 ? -9.317 -3.357 -5.015 1.00 73.81 105 LEU A C 1
ATOM 823 O O . LEU A 1 105 ? -10.068 -4.073 -5.684 1.00 73.81 105 LEU A O 1
ATOM 827 N N . ARG A 1 106 ? -8.546 -2.404 -5.531 1.00 71.06 106 ARG A N 1
ATOM 828 C CA . ARG A 1 106 ? -8.452 -2.149 -6.962 1.00 71.06 106 ARG A CA 1
ATOM 829 C C . ARG A 1 106 ? -7.003 -2.213 -7.417 1.00 71.06 106 ARG A C 1
ATOM 831 O O . ARG A 1 106 ? -6.180 -1.415 -6.959 1.00 71.06 106 ARG A O 1
ATOM 838 N N . SER A 1 107 ? -6.737 -3.056 -8.407 1.00 70.75 107 SER A N 1
ATOM 839 C CA . SER A 1 107 ? -5.505 -3.017 -9.195 1.00 70.75 107 SER A CA 1
ATOM 840 C C . SER A 1 107 ? -5.789 -2.673 -10.654 1.00 70.75 107 SER A C 1
ATOM 842 O O . SER A 1 107 ? -6.938 -2.579 -11.101 1.00 70.75 107 SER A O 1
ATOM 844 N N . LYS A 1 108 ? -4.710 -2.441 -11.397 1.00 63.03 108 LYS A N 1
ATOM 845 C CA . LYS A 1 108 ? -4.723 -2.445 -12.855 1.00 63.03 108 LYS A CA 1
ATOM 846 C C . LYS A 1 108 ? -3.803 -3.571 -13.302 1.00 63.03 108 LYS A C 1
ATOM 848 O O . LYS A 1 108 ? -2.621 -3.550 -12.962 1.00 63.03 108 LYS A O 1
ATOM 853 N N . SER A 1 109 ? -4.353 -4.522 -14.039 1.00 61.84 109 SER A N 1
ATOM 854 C CA . SER A 1 109 ? -3.598 -5.603 -14.661 1.00 61.84 109 SER A CA 1
ATOM 855 C C . SER A 1 109 ? -2.823 -5.089 -15.887 1.00 61.84 109 SER A C 1
ATOM 857 O O . SER A 1 109 ? -3.144 -4.041 -16.464 1.00 61.84 109 SER A O 1
ATOM 859 N N . ALA A 1 110 ? -1.788 -5.832 -16.291 1.00 57.62 110 ALA A N 1
ATOM 860 C CA . ALA A 1 110 ? -0.967 -5.553 -17.470 1.00 57.62 110 ALA A CA 1
ATOM 861 C C . ALA A 1 110 ? -1.785 -5.476 -18.776 1.00 57.62 110 ALA A C 1
ATOM 863 O O . ALA A 1 110 ? -1.405 -4.760 -19.701 1.00 57.62 110 ALA A O 1
ATOM 864 N N . ASP A 1 111 ? -2.934 -6.151 -18.838 1.00 64.31 111 ASP A N 1
ATOM 865 C CA . ASP A 1 111 ? -3.869 -6.119 -19.971 1.00 64.31 111 ASP A CA 1
ATOM 866 C C . ASP A 1 111 ? -4.885 -4.958 -19.909 1.00 64.31 111 ASP A C 1
ATOM 868 O O . ASP A 1 111 ? -5.854 -4.939 -20.665 1.00 64.31 111 ASP A O 1
ATOM 872 N N . LEU A 1 112 ? -4.664 -3.976 -19.024 1.00 54.00 112 LEU A N 1
ATOM 873 C CA . LEU A 1 112 ? -5.574 -2.862 -18.724 1.00 54.00 112 LEU A CA 1
ATOM 874 C C . LEU A 1 112 ? -6.908 -3.275 -18.080 1.00 54.00 112 LEU A C 1
ATOM 876 O O . LEU A 1 112 ? -7.754 -2.396 -17.877 1.00 54.00 112 LEU A O 1
ATOM 880 N N . SER A 1 113 ? -7.105 -4.543 -17.708 1.00 54.00 113 SER A N 1
ATOM 881 C CA . SER A 1 113 ? -8.266 -4.928 -16.907 1.00 54.00 113 SER A CA 1
ATOM 882 C C . SER A 1 113 ? -8.164 -4.379 -15.478 1.00 54.00 113 SER A C 1
ATOM 884 O O . SER A 1 113 ? -7.084 -4.074 -14.956 1.00 54.00 113 SER A O 1
ATOM 886 N N . ILE A 1 114 ? -9.329 -4.146 -14.875 1.00 56.84 114 ILE A N 1
ATOM 887 C CA . ILE A 1 114 ? -9.452 -3.716 -13.483 1.00 56.84 114 ILE A CA 1
ATOM 888 C C . ILE A 1 114 ? -9.869 -4.943 -12.689 1.00 56.84 114 ILE A C 1
ATOM 890 O O . ILE A 1 114 ? -11.011 -5.388 -12.822 1.00 56.84 114 ILE A O 1
ATOM 894 N N . ASP A 1 115 ? -8.977 -5.433 -11.834 1.00 61.00 115 ASP A N 1
ATOM 895 C CA . ASP A 1 115 ? -9.327 -6.489 -10.897 1.00 61.00 115 ASP A CA 1
ATOM 896 C C . ASP A 1 115 ? -9.891 -5.866 -9.623 1.00 61.00 115 ASP A C 1
ATOM 898 O O . ASP A 1 115 ? -9.283 -4.993 -8.992 1.00 61.00 115 ASP A O 1
ATOM 902 N N . LEU A 1 116 ? -11.086 -6.323 -9.259 1.00 59.19 116 LEU A N 1
ATOM 903 C CA . LEU A 1 116 ? -11.747 -5.994 -8.005 1.00 59.19 116 LEU A CA 1
ATOM 904 C C . LEU A 1 116 ? -11.652 -7.208 -7.096 1.00 59.19 116 LEU A C 1
ATOM 906 O O . LEU A 1 116 ? -12.274 -8.237 -7.364 1.00 59.19 116 LEU A O 1
ATOM 910 N N . LEU A 1 117 ? -10.893 -7.080 -6.010 1.00 61.59 117 LEU A N 1
ATOM 911 C CA . LEU A 1 117 ? -10.779 -8.141 -5.018 1.00 61.59 117 LEU A CA 1
ATOM 912 C C . LEU A 1 117 ? -11.620 -7.779 -3.798 1.00 61.59 117 LEU A C 1
ATOM 914 O O . LEU A 1 117 ? -11.455 -6.722 -3.188 1.00 61.59 117 LEU A O 1
ATOM 918 N N . ASN A 1 118 ? -12.567 -8.661 -3.486 1.00 56.41 118 ASN A N 1
ATOM 919 C CA . ASN A 1 118 ? -13.426 -8.555 -2.321 1.00 56.41 118 ASN A CA 1
ATOM 920 C C . ASN A 1 118 ? -12.851 -9.436 -1.212 1.00 56.41 118 ASN A C 1
ATOM 922 O O . ASN A 1 118 ? -12.844 -10.662 -1.332 1.00 56.41 118 ASN A O 1
ATOM 926 N N . LEU A 1 119 ? -12.368 -8.813 -0.139 1.00 62.19 119 LEU A N 1
ATOM 927 C CA . LEU A 1 119 ? -11.837 -9.521 1.021 1.00 62.19 119 LEU A CA 1
ATOM 928 C C . LEU A 1 119 ? -12.683 -9.230 2.254 1.00 62.19 119 LEU A C 1
ATOM 930 O O . LEU A 1 119 ? -12.856 -8.081 2.660 1.00 62.19 119 LEU A O 1
ATOM 934 N N . ARG A 1 120 ? -13.120 -10.295 2.926 1.00 56.34 120 ARG A N 1
ATOM 935 C CA . ARG A 1 120 ? -13.659 -10.237 4.290 1.00 56.34 120 ARG A CA 1
ATOM 936 C C . ARG A 1 120 ? -12.519 -10.413 5.297 1.00 56.34 120 ARG A C 1
ATOM 938 O O . ARG A 1 120 ? -12.408 -11.449 5.943 1.00 56.34 120 ARG A O 1
ATOM 945 N N . LEU A 1 121 ? -11.617 -9.433 5.380 1.00 56.81 121 LEU A N 1
ATOM 946 C CA . LEU A 1 121 ? -10.411 -9.484 6.232 1.00 56.81 121 LEU A CA 1
ATOM 947 C C . LEU A 1 121 ? -10.353 -8.350 7.261 1.00 56.81 121 LEU A C 1
ATOM 949 O O . LEU A 1 121 ? -9.288 -7.878 7.648 1.00 56.81 121 LEU A O 1
ATOM 953 N N . VAL A 1 122 ? -11.507 -7.914 7.752 1.00 52.47 122 VAL A N 1
ATOM 954 C CA . VAL A 1 122 ? -11.575 -6.716 8.594 1.00 52.47 122 VAL A CA 1
ATOM 955 C C . VAL A 1 122 ? -10.989 -6.901 9.998 1.00 52.47 122 VAL A C 1
ATOM 957 O O . VAL A 1 122 ? -10.512 -5.934 10.587 1.00 52.47 122 VAL A O 1
ATOM 960 N N . LYS A 1 123 ? -10.867 -8.139 10.496 1.00 53.25 123 LYS A N 1
ATOM 961 C CA . LYS A 1 123 ? -10.151 -8.415 11.758 1.00 53.25 123 LYS A CA 1
ATOM 962 C C . LYS A 1 123 ? -8.642 -8.145 11.706 1.00 53.25 123 LYS A C 1
ATOM 964 O O . LYS A 1 123 ? -8.046 -8.003 12.761 1.00 53.25 123 LYS A O 1
ATOM 969 N N . LEU A 1 124 ? -8.021 -8.091 10.525 1.00 57.16 124 LEU A N 1
ATOM 970 C CA . LEU A 1 124 ? -6.582 -7.810 10.414 1.00 57.16 124 LEU A CA 1
ATOM 971 C C . LEU A 1 124 ? -6.252 -6.318 10.548 1.00 57.16 124 LEU A C 1
ATOM 973 O O . LEU A 1 124 ? -5.119 -5.963 10.862 1.00 57.16 124 LEU A O 1
ATOM 977 N N . PHE A 1 125 ? -7.233 -5.453 10.288 1.00 58.00 125 PHE A N 1
ATOM 978 C CA . PHE A 1 125 ? -7.031 -4.008 10.183 1.00 58.00 125 PHE A CA 1
ATOM 979 C C . PHE A 1 125 ? -7.801 -3.196 11.231 1.00 58.00 125 PHE A C 1
ATOM 981 O O . PHE A 1 125 ?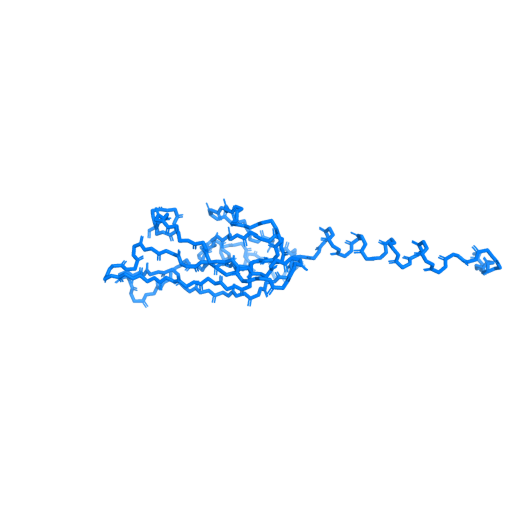 -7.556 -1.998 11.356 1.00 58.00 125 PHE A O 1
ATOM 988 N N . LYS A 1 126 ? -8.702 -3.834 11.989 1.00 55.53 126 LYS A N 1
ATOM 989 C CA . LYS A 1 126 ? -9.312 -3.275 13.200 1.00 55.53 126 LYS A CA 1
ATOM 990 C C . LYS A 1 126 ? -8.491 -3.710 14.416 1.00 55.53 126 LYS A C 1
ATOM 992 O O . LYS A 1 126 ? -8.308 -4.910 14.617 1.00 55.53 126 LYS A O 1
ATOM 997 N N . VAL A 1 127 ? -8.023 -2.741 15.199 1.00 52.19 127 VAL A N 1
ATOM 998 C CA . VAL A 1 127 ? -7.438 -2.931 16.537 1.00 52.19 127 VAL A CA 1
ATOM 999 C C . VAL A 1 127 ? -8.356 -2.261 17.545 1.00 52.19 127 VAL A C 1
ATOM 1001 O O . VAL A 1 127 ? -8.826 -1.145 17.225 1.00 52.19 127 VAL A O 1
#

Radius of gyration: 19.42 Å; Cα contacts (8 Å, |Δi|>4): 213; chains: 1; bounding box: 63×27×46 Å